Protein AF-A0A699SJK6-F1 (afdb_monomer)

pLDDT: mean 76.07, std 12.75, range [42.59, 89.69]

Secondary structure (DSSP, 8-state):
---PPPPPPHHHHHHHHHHHHHHHHHHHTS-HHHHHHHTT---HHHHHHHHHHHHTTSHHHHHHHHHHHHHHHHHHHTSS-S-----

Structure (mmCIF, N/CA/C/O backbone):
data_AF-A0A699SJK6-F1
#
_entry.id   AF-A0A699SJK6-F1
#
loop_
_atom_site.group_PDB
_atom_site.id
_atom_site.type_symbol
_atom_site.label_atom_id
_atom_site.label_alt_id
_atom_site.label_comp_id
_atom_site.label_asym_id
_atom_site.label_entity_id
_atom_site.label_seq_id
_atom_site.pdbx_PDB_ins_code
_atom_site.Cartn_x
_atom_site.Cartn_y
_atom_site.Cartn_z
_atom_site.occupancy
_atom_site.B_iso_or_equiv
_atom_site.auth_seq_id
_atom_site.auth_comp_id
_atom_site.auth_asym_id
_atom_site.auth_atom_id
_atom_site.pdbx_PDB_model_num
ATOM 1 N N . MET A 1 1 ? -37.903 -12.827 9.314 1.00 57.09 1 MET A N 1
ATOM 2 C CA . MET A 1 1 ? -36.700 -13.103 10.132 1.00 57.09 1 MET A CA 1
ATOM 3 C C . MET A 1 1 ? -35.649 -12.054 9.817 1.00 57.09 1 MET A C 1
ATOM 5 O O . MET A 1 1 ? -35.122 -12.055 8.712 1.00 57.09 1 MET A O 1
ATOM 9 N N . ILE A 1 2 ? -35.382 -11.138 10.746 1.00 54.06 2 ILE A N 1
ATOM 10 C CA . ILE A 1 2 ? -34.265 -10.194 10.620 1.00 54.06 2 ILE A CA 1
ATOM 11 C C . ILE A 1 2 ? -33.013 -10.953 11.067 1.00 54.06 2 ILE A C 1
ATOM 13 O O . ILE A 1 2 ? -32.927 -11.375 12.217 1.00 54.06 2 ILE A O 1
ATOM 17 N N . LYS A 1 3 ? -32.071 -11.192 10.149 1.00 56.47 3 LYS A N 1
ATOM 18 C CA . LYS A 1 3 ? -30.756 -11.744 10.495 1.00 56.47 3 LYS A CA 1
ATOM 19 C C . LYS A 1 3 ? -29.942 -10.615 11.126 1.00 56.47 3 LYS A C 1
ATOM 21 O O . LYS A 1 3 ? -29.454 -9.742 10.415 1.00 56.47 3 LYS A O 1
ATOM 26 N N . VAL A 1 4 ? -29.849 -10.602 12.452 1.00 54.03 4 VAL A N 1
ATOM 27 C CA . VAL A 1 4 ? -28.960 -9.687 13.176 1.00 54.03 4 VAL A CA 1
ATOM 28 C C . VAL A 1 4 ? -27.530 -10.181 12.969 1.00 54.03 4 VAL A C 1
ATOM 30 O O . VAL A 1 4 ? -27.200 -11.310 13.329 1.00 54.03 4 VAL A O 1
ATOM 33 N N . LEU A 1 5 ? -26.706 -9.356 12.320 1.00 60.72 5 LEU A N 1
ATOM 34 C CA . LEU A 1 5 ? -25.272 -9.602 12.193 1.00 60.72 5 LEU A CA 1
ATOM 35 C C . LEU A 1 5 ? -24.644 -9.602 13.597 1.00 60.72 5 LEU A C 1
ATOM 37 O O . LEU A 1 5 ? -24.980 -8.723 14.395 1.00 60.72 5 LEU A O 1
ATOM 41 N N . PRO A 1 6 ? -23.756 -10.559 13.915 1.00 68.25 6 PRO A N 1
ATOM 42 C CA . PRO A 1 6 ? -23.108 -10.611 15.218 1.00 68.25 6 PRO A CA 1
ATOM 43 C C . PRO A 1 6 ? -22.326 -9.315 15.493 1.00 68.25 6 PRO A C 1
ATOM 45 O O . PRO A 1 6 ? -21.794 -8.712 14.551 1.00 68.25 6 PRO A O 1
ATOM 48 N N . PRO A 1 7 ? -22.239 -8.873 16.763 1.00 63.53 7 PRO A N 1
ATOM 49 C CA . PRO A 1 7 ? -21.428 -7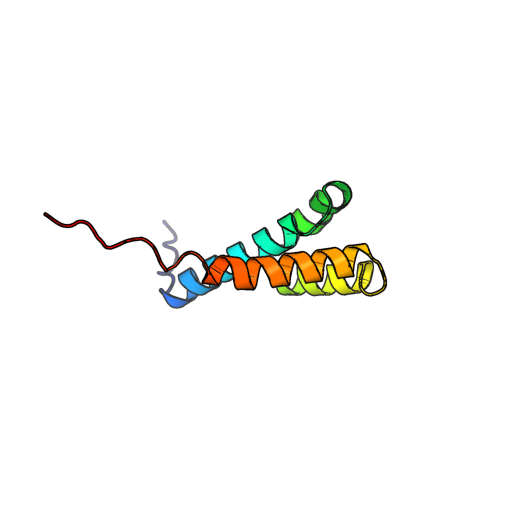.721 17.133 1.00 63.53 7 PRO A CA 1
ATOM 50 C C . PRO A 1 7 ? -19.976 -7.966 16.714 1.00 63.53 7 PRO A C 1
ATOM 52 O O . PRO A 1 7 ? -19.362 -8.944 17.136 1.00 63.53 7 PRO A O 1
ATOM 55 N N . LYS A 1 8 ? -19.426 -7.090 15.873 1.00 66.75 8 LYS A N 1
ATOM 56 C CA . LYS A 1 8 ? -17.997 -7.102 15.541 1.00 66.75 8 LYS A CA 1
ATOM 57 C C . LYS A 1 8 ? -17.213 -6.626 16.758 1.00 66.75 8 LYS A C 1
ATOM 59 O O . LYS A 1 8 ? -17.522 -5.569 17.308 1.00 66.75 8 LYS A O 1
ATOM 64 N N . THR A 1 9 ? -16.220 -7.400 17.183 1.00 82.44 9 THR A N 1
ATOM 65 C CA . THR A 1 9 ? -15.308 -7.025 18.270 1.00 82.44 9 THR A CA 1
ATOM 66 C C . THR A 1 9 ? -14.523 -5.765 17.903 1.00 82.44 9 THR A C 1
ATOM 68 O O . THR A 1 9 ? -14.243 -5.512 16.729 1.00 82.44 9 THR A O 1
ATOM 71 N N . ALA A 1 10 ? -14.143 -4.968 18.907 1.00 79.94 10 ALA A N 1
ATOM 72 C CA . ALA A 1 10 ? -13.366 -3.741 18.709 1.00 79.94 10 ALA A CA 1
ATOM 73 C C . ALA A 1 10 ? -12.069 -3.993 17.914 1.00 79.94 10 ALA A C 1
ATOM 75 O O . ALA A 1 10 ? -11.715 -3.209 17.037 1.00 79.94 10 ALA A O 1
ATOM 76 N N . GLU A 1 11 ? -11.415 -5.133 18.143 1.00 83.12 11 GLU A N 1
ATOM 77 C CA . GLU A 1 11 ? -10.224 -5.565 17.402 1.00 83.12 11 GLU A CA 1
ATOM 78 C C . GLU A 1 11 ? -10.494 -5.752 15.902 1.00 83.12 11 GLU A C 1
ATOM 80 O O . GLU A 1 11 ? -9.705 -5.313 15.069 1.00 83.12 11 GLU A O 1
ATOM 85 N N . GLU A 1 12 ? -11.638 -6.334 15.530 1.00 86.50 12 GLU A N 1
ATOM 86 C CA . GLU A 1 12 ? -12.008 -6.555 14.127 1.00 86.50 12 GLU A CA 1
ATOM 87 C C . GLU A 1 12 ? -12.349 -5.239 13.406 1.00 86.50 12 GLU A C 1
ATOM 89 O O . GLU A 1 12 ? -12.234 -5.128 12.181 1.00 86.50 12 GLU A O 1
ATOM 94 N N . VAL A 1 13 ? -12.796 -4.225 14.152 1.00 86.19 13 VAL A N 1
ATOM 95 C CA . VAL A 1 13 ? -13.018 -2.870 13.629 1.00 86.19 13 VAL A CA 1
ATOM 96 C C . VAL A 1 13 ? -11.679 -2.179 13.377 1.00 86.19 13 VAL A C 1
ATOM 98 O O . VAL A 1 13 ? -11.461 -1.678 12.272 1.00 86.19 13 VAL A O 1
ATOM 101 N N . VAL A 1 14 ? -10.767 -2.223 14.352 1.00 85.31 14 VAL A N 1
ATOM 102 C CA . VAL A 1 14 ? -9.419 -1.642 14.236 1.00 85.31 14 VAL A CA 1
ATOM 103 C C . VAL A 1 14 ? -8.631 -2.301 13.103 1.00 85.31 14 VAL A C 1
ATOM 105 O O . VAL A 1 14 ? -8.037 -1.601 12.283 1.00 85.31 14 VAL A O 1
ATOM 108 N N . ALA A 1 15 ? -8.677 -3.632 12.993 1.00 86.00 15 ALA A N 1
ATOM 109 C CA . ALA A 1 15 ? -8.007 -4.369 11.924 1.00 86.00 15 ALA A CA 1
ATOM 110 C C . ALA A 1 15 ? -8.510 -3.949 10.533 1.00 86.00 15 ALA A C 1
ATOM 112 O O . ALA A 1 15 ? -7.703 -3.635 9.657 1.00 86.00 15 ALA A O 1
ATOM 113 N N . ARG A 1 16 ? -9.835 -3.843 10.341 1.00 86.38 16 ARG A N 1
ATOM 114 C CA . ARG A 1 16 ? -10.411 -3.370 9.069 1.00 86.38 16 ARG A CA 1
ATOM 115 C C . ARG A 1 16 ? -10.049 -1.926 8.749 1.00 86.38 16 ARG A C 1
ATOM 117 O O . ARG A 1 16 ? -9.888 -1.579 7.580 1.00 86.38 16 ARG A O 1
ATOM 124 N N . GLU A 1 17 ? -9.956 -1.068 9.759 1.00 87.88 17 GLU A N 1
ATOM 125 C CA . GLU A 1 17 ? -9.548 0.317 9.547 1.00 87.88 17 GLU A CA 1
ATOM 126 C C . GLU A 1 17 ? -8.081 0.407 9.110 1.00 87.88 17 GLU A C 1
ATOM 128 O O . GLU A 1 17 ? -7.773 1.134 8.162 1.00 87.88 17 GLU A O 1
ATOM 133 N N . MET A 1 18 ? -7.196 -0.362 9.750 1.00 87.56 18 MET A N 1
ATOM 134 C CA . MET A 1 18 ? -5.785 -0.455 9.371 1.00 87.56 18 MET A CA 1
ATOM 135 C C . MET A 1 18 ? -5.625 -1.006 7.954 1.00 87.56 18 MET A C 1
ATOM 137 O O . MET A 1 18 ? -4.912 -0.413 7.149 1.00 87.56 18 MET A O 1
ATOM 141 N N . GLU A 1 19 ? -6.346 -2.071 7.608 1.00 87.62 19 GLU A N 1
ATOM 142 C CA . GLU A 1 19 ? -6.341 -2.637 6.257 1.00 87.62 19 GLU A CA 1
ATOM 143 C C . GLU A 1 19 ? -6.798 -1.610 5.212 1.00 87.62 19 GLU A C 1
ATOM 145 O O . GLU A 1 19 ? -6.144 -1.418 4.184 1.00 87.62 19 GLU A O 1
ATOM 150 N N . ARG A 1 20 ? -7.876 -0.867 5.504 1.00 88.12 20 ARG A N 1
ATOM 151 C CA . ARG A 1 20 ? -8.353 0.217 4.637 1.00 88.12 20 ARG A CA 1
ATOM 152 C C . ARG A 1 20 ? -7.296 1.310 4.469 1.00 88.12 20 ARG A C 1
ATOM 154 O O . ARG A 1 20 ? -7.093 1.763 3.347 1.00 88.12 20 ARG A O 1
ATOM 161 N N . LYS A 1 21 ? -6.625 1.724 5.551 1.00 86.75 21 LYS A N 1
ATOM 162 C CA . LYS A 1 21 ? -5.546 2.727 5.503 1.00 86.75 21 LYS A CA 1
ATOM 163 C C . LYS A 1 21 ? -4.385 2.249 4.636 1.00 86.75 21 LYS A C 1
ATOM 165 O O . LYS A 1 21 ? -3.977 2.980 3.740 1.00 86.75 21 LYS A O 1
ATOM 170 N N . VAL A 1 22 ? -3.911 1.019 4.842 1.00 87.50 22 VAL A N 1
ATOM 171 C CA . VAL A 1 22 ? -2.823 0.437 4.040 1.00 87.50 22 VAL A CA 1
ATOM 172 C C . VAL A 1 22 ? -3.213 0.394 2.564 1.00 87.50 22 VAL A C 1
ATOM 174 O O . VAL A 1 22 ? -2.436 0.837 1.720 1.00 87.50 22 VAL A O 1
ATOM 177 N N . ARG A 1 23 ? -4.432 -0.059 2.244 1.00 88.06 23 ARG A N 1
ATOM 178 C CA . ARG A 1 23 ? -4.916 -0.107 0.859 1.00 88.06 23 ARG A CA 1
ATOM 179 C C . ARG A 1 23 ? -4.955 1.279 0.216 1.00 88.06 23 ARG A C 1
ATOM 181 O O . ARG A 1 23 ? -4.479 1.438 -0.903 1.00 88.06 23 ARG A O 1
ATOM 188 N N . THR A 1 24 ? -5.472 2.288 0.917 1.00 87.56 24 THR A N 1
ATOM 189 C CA . THR A 1 24 ? -5.489 3.671 0.413 1.00 87.56 24 THR A CA 1
ATOM 190 C C . THR A 1 24 ? -4.075 4.190 0.152 1.00 87.56 24 THR A C 1
ATOM 192 O O . THR A 1 24 ? -3.829 4.758 -0.908 1.00 87.56 24 THR A O 1
ATOM 195 N N . THR A 1 25 ? -3.124 3.954 1.059 1.00 86.31 25 THR A N 1
ATOM 196 C CA . THR A 1 25 ? -1.731 4.388 0.866 1.00 86.31 25 THR A CA 1
ATOM 197 C C . THR A 1 25 ? -1.068 3.687 -0.319 1.00 86.31 25 THR A C 1
ATOM 199 O O . THR A 1 25 ? -0.381 4.342 -1.100 1.00 86.31 25 THR A O 1
ATOM 202 N N . LEU A 1 26 ? -1.299 2.380 -0.496 1.00 86.31 26 LEU A N 1
ATOM 203 C CA . LEU A 1 26 ? -0.803 1.634 -1.657 1.00 86.31 26 LEU A CA 1
ATOM 204 C C . LEU A 1 26 ? -1.374 2.182 -2.971 1.00 86.31 26 LEU A C 1
ATOM 206 O O . LEU A 1 26 ? -0.634 2.325 -3.939 1.00 86.31 26 LEU A O 1
ATOM 210 N N . LEU A 1 27 ? -2.659 2.544 -2.995 1.00 86.38 27 LEU A N 1
ATOM 211 C CA . LEU A 1 27 ? -3.308 3.135 -4.167 1.00 86.38 27 LEU A CA 1
ATOM 212 C C . LEU A 1 27 ? -2.771 4.532 -4.504 1.00 86.38 27 LEU A C 1
ATOM 214 O O . LEU A 1 27 ? -2.520 4.802 -5.672 1.00 86.38 27 LEU A O 1
ATOM 218 N N . MET A 1 28 ? -2.532 5.394 -3.508 1.00 83.69 28 MET A N 1
ATOM 219 C CA . MET A 1 28 ? -1.934 6.723 -3.733 1.00 83.69 28 MET A CA 1
ATOM 220 C C . MET A 1 28 ? -0.490 6.655 -4.243 1.00 83.69 28 MET A C 1
ATOM 222 O O . MET A 1 28 ? -0.005 7.588 -4.879 1.00 83.69 28 MET A O 1
ATOM 226 N N . ALA A 1 29 ? 0.210 5.564 -3.939 1.00 81.31 29 ALA A N 1
ATOM 227 C CA . ALA A 1 29 ? 1.582 5.354 -4.373 1.00 81.31 29 ALA A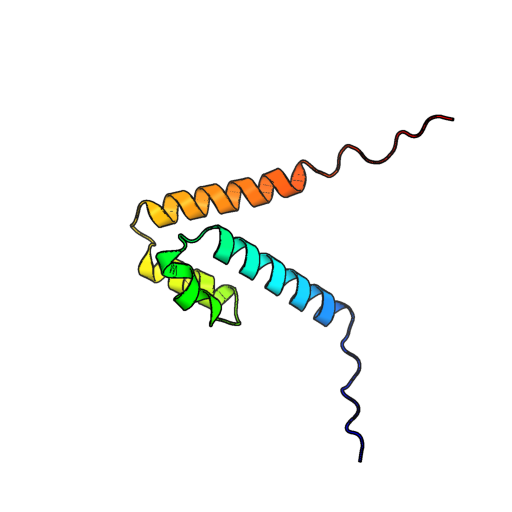 CA 1
ATOM 228 C C . ALA A 1 29 ? 1.674 4.854 -5.833 1.00 81.31 29 ALA A C 1
ATOM 230 O O . ALA A 1 29 ? 2.763 4.862 -6.413 1.00 81.31 29 ALA A O 1
ATOM 231 N N . LEU A 1 30 ? 0.551 4.426 -6.425 1.00 82.44 30 LEU A N 1
ATOM 232 C CA . LEU A 1 30 ? 0.445 3.983 -7.814 1.00 82.44 30 LEU A CA 1
ATOM 233 C C . LEU A 1 30 ? 0.122 5.154 -8.757 1.00 82.44 30 LEU A C 1
ATOM 235 O O . LEU A 1 30 ? -0.564 6.103 -8.390 1.00 82.44 30 LEU A O 1
ATOM 239 N N . THR A 1 31 ? 0.595 5.069 -10.000 1.00 7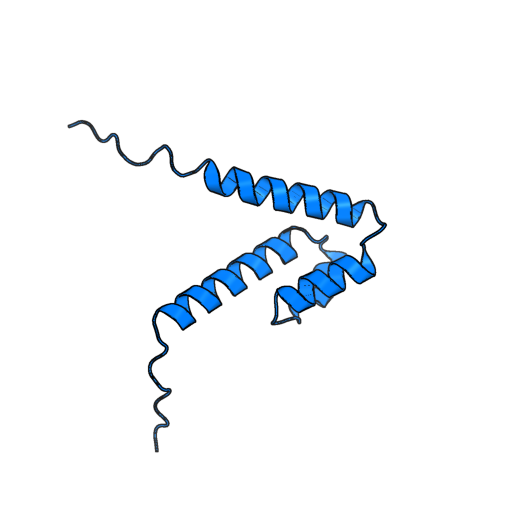3.69 31 THR A N 1
ATOM 240 C CA . THR A 1 31 ? 0.204 5.969 -11.097 1.00 73.69 31 THR A CA 1
ATOM 241 C C . THR A 1 31 ? -1.247 5.704 -11.529 1.00 73.69 31 THR A C 1
ATOM 243 O O . THR A 1 31 ? -1.725 4.566 -11.451 1.00 73.69 31 THR A O 1
ATOM 246 N N . GLU A 1 32 ? -1.968 6.740 -11.985 1.00 75.25 32 GLU A N 1
ATOM 247 C CA . GLU A 1 32 ? -3.405 6.655 -12.329 1.00 75.25 32 GLU A CA 1
ATOM 248 C C . GLU A 1 32 ? -3.720 5.538 -13.342 1.00 75.25 32 GLU A C 1
ATOM 250 O O . GLU A 1 32 ? -4.710 4.822 -13.181 1.00 75.25 32 GLU A O 1
ATOM 255 N N . ASP A 1 33 ? -2.823 5.292 -14.301 1.00 74.56 33 ASP A N 1
ATOM 256 C CA . ASP A 1 33 ? -2.945 4.247 -15.331 1.00 74.56 33 ASP A CA 1
ATOM 257 C C . ASP A 1 33 ? -3.048 2.820 -14.769 1.00 74.56 33 ASP A C 1
ATOM 259 O O . ASP A 1 33 ? -3.521 1.890 -15.433 1.00 74.56 33 ASP A O 1
ATOM 263 N N . HIS A 1 34 ? -2.591 2.606 -13.537 1.00 76.44 34 HIS A N 1
ATOM 264 C CA . HIS A 1 34 ? -2.601 1.300 -12.887 1.00 76.44 34 HIS A CA 1
ATOM 265 C C . HIS A 1 34 ? -3.686 1.181 -11.814 1.00 76.44 34 HIS A C 1
ATOM 267 O O . HIS A 1 34 ? -4.055 0.063 -11.434 1.00 76.44 34 HIS A O 1
ATOM 273 N N . LEU A 1 35 ? -4.274 2.305 -11.399 1.00 80.25 35 LEU A N 1
ATOM 274 C CA . LEU A 1 35 ? -5.213 2.404 -10.286 1.00 80.25 35 LEU A CA 1
ATOM 275 C C . LEU A 1 35 ? -6.426 1.479 -10.452 1.00 80.25 35 LEU A C 1
ATOM 277 O O . LEU A 1 35 ? -6.757 0.724 -9.539 1.00 80.25 35 LEU A O 1
ATOM 281 N N . ALA A 1 36 ? -7.043 1.458 -11.638 1.00 81.75 36 ALA A N 1
ATOM 282 C CA . ALA A 1 36 ? -8.249 0.669 -11.914 1.00 81.75 36 ALA A CA 1
ATOM 283 C C . ALA A 1 36 ? -8.057 -0.848 -11.725 1.00 81.75 36 ALA A C 1
ATOM 285 O O . ALA A 1 36 ? -9.016 -1.577 -11.453 1.00 81.75 36 ALA A O 1
ATOM 286 N N . LYS A 1 37 ? -6.820 -1.338 -11.872 1.00 81.00 37 LYS A N 1
ATOM 287 C CA . LYS A 1 37 ? -6.491 -2.762 -11.745 1.00 81.00 37 LYS A CA 1
ATOM 288 C C . LYS A 1 37 ? -6.304 -3.169 -10.285 1.00 81.00 37 LYS A C 1
ATOM 290 O O . LYS A 1 37 ? -6.749 -4.246 -9.897 1.00 81.00 37 LYS A O 1
ATOM 295 N N . PHE A 1 38 ? -5.713 -2.287 -9.482 1.00 81.06 38 PHE A N 1
ATOM 296 C CA . PHE A 1 38 ? -5.497 -2.503 -8.053 1.00 81.06 38 PHE A CA 1
ATOM 297 C C . PHE A 1 38 ? -6.736 -2.156 -7.213 1.00 81.06 38 PHE A C 1
ATOM 299 O O . PHE A 1 38 ? -6.982 -2.806 -6.207 1.00 81.06 38 PHE A O 1
ATOM 306 N N . HIS A 1 39 ? -7.604 -1.242 -7.661 1.00 82.94 39 HIS A N 1
ATOM 307 C CA . HIS A 1 39 ? -8.847 -0.886 -6.955 1.00 82.94 39 HIS A CA 1
ATOM 308 C C . HIS A 1 39 ? -9.801 -2.069 -6.712 1.00 82.94 39 HIS A C 1
ATOM 310 O O . HIS A 1 39 ? -10.655 -2.004 -5.830 1.00 82.94 39 HIS A O 1
ATOM 316 N N . LYS A 1 40 ? -9.677 -3.141 -7.505 1.00 84.44 40 LYS A N 1
ATOM 317 C CA . LYS A 1 40 ? -10.493 -4.358 -7.386 1.00 84.44 40 LYS A CA 1
ATOM 318 C C . LYS A 1 40 ? -9.989 -5.323 -6.310 1.00 84.44 40 LYS A C 1
ATOM 320 O O . LYS A 1 40 ? -10.716 -6.244 -5.953 1.00 84.44 40 LYS A O 1
ATOM 325 N N . MET A 1 41 ? -8.767 -5.137 -5.811 1.00 86.88 41 MET A N 1
ATOM 326 C CA . MET A 1 41 ? -8.1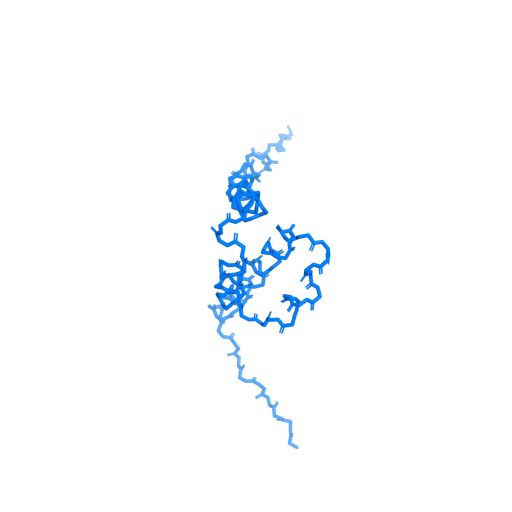88 -5.996 -4.781 1.00 86.88 41 MET A CA 1
ATOM 327 C C . MET A 1 41 ? -8.697 -5.555 -3.414 1.00 86.88 41 MET A C 1
ATOM 329 O O . MET A 1 41 ? -8.499 -4.411 -2.998 1.00 86.88 41 MET A O 1
ATOM 333 N N . ALA A 1 42 ? -9.376 -6.469 -2.726 1.00 85.00 42 ALA A N 1
ATOM 334 C CA . ALA A 1 42 ? -9.864 -6.224 -1.377 1.00 85.00 42 ALA A CA 1
ATOM 335 C C . ALA A 1 42 ? -8.716 -6.261 -0.359 1.00 85.00 42 ALA A C 1
ATOM 337 O O . ALA A 1 42 ? -8.667 -5.407 0.525 1.00 85.00 42 ALA A O 1
ATOM 338 N N . ASP A 1 43 ? -7.783 -7.197 -0.549 1.00 88.56 43 ASP A N 1
ATOM 339 C CA . ASP A 1 43 ? -6.700 -7.503 0.377 1.00 88.56 43 ASP A CA 1
ATOM 340 C C . ASP A 1 43 ? -5.434 -6.678 0.078 1.00 88.56 43 ASP A C 1
ATOM 342 O O . ASP A 1 43 ? -4.899 -6.661 -1.036 1.00 88.56 43 ASP A O 1
ATOM 346 N N . ALA A 1 44 ? -4.941 -5.979 1.102 1.00 87.00 44 ALA A N 1
ATOM 347 C CA . ALA A 1 44 ? -3.768 -5.116 0.993 1.00 87.00 44 ALA A CA 1
ATOM 348 C C . AL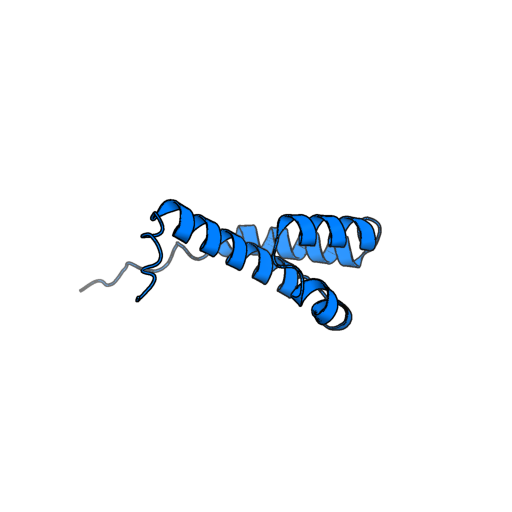A A 1 44 ? -2.450 -5.890 0.791 1.00 87.00 44 ALA A C 1
ATOM 350 O O . ALA A 1 44 ? -1.525 -5.384 0.150 1.00 87.00 44 ALA A O 1
ATOM 351 N N . LYS A 1 45 ? -2.345 -7.114 1.318 1.00 87.69 45 LYS A N 1
ATOM 352 C CA . LYS A 1 45 ? -1.170 -7.974 1.155 1.00 87.69 45 LYS A CA 1
ATOM 353 C C . LYS A 1 45 ? -1.098 -8.507 -0.273 1.00 87.69 45 LYS A C 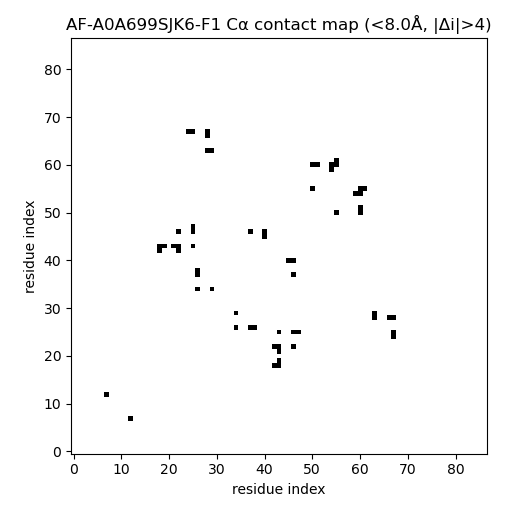1
ATOM 355 O O . LYS A 1 45 ? -0.042 -8.417 -0.892 1.00 87.69 45 LYS A O 1
ATOM 360 N N . GLU A 1 46 ? -2.210 -8.995 -0.816 1.00 89.69 46 GLU A N 1
ATOM 361 C CA . GLU A 1 46 ? -2.297 -9.428 -2.217 1.00 89.69 46 GLU A CA 1
ATOM 362 C C . GLU A 1 46 ? -1.980 -8.273 -3.179 1.00 89.69 46 GLU A C 1
ATOM 364 O O . GLU A 1 46 ? -1.228 -8.438 -4.147 1.00 89.69 46 GLU A O 1
ATOM 369 N N . MET A 1 47 ? -2.483 -7.075 -2.861 1.00 88.38 47 MET A N 1
ATOM 370 C CA . MET A 1 47 ? -2.150 -5.852 -3.585 1.00 88.38 47 MET A CA 1
ATOM 371 C C . MET A 1 47 ? -0.640 -5.593 -3.585 1.00 88.38 47 MET A C 1
ATOM 373 O O . MET A 1 47 ? -0.055 -5.409 -4.652 1.00 88.38 47 MET A O 1
ATOM 377 N N . TRP A 1 48 ? 0.015 -5.648 -2.423 1.00 86.19 48 TRP A N 1
ATOM 378 C CA . TRP A 1 48 ? 1.462 -5.456 -2.309 1.00 86.19 48 TRP A CA 1
ATOM 379 C C . TRP A 1 48 ? 2.281 -6.503 -3.078 1.00 86.19 48 TRP A C 1
ATOM 381 O O . TRP A 1 48 ? 3.227 -6.144 -3.782 1.00 86.19 48 TRP A O 1
ATOM 391 N N . GLU A 1 49 ? 1.921 -7.786 -3.000 1.00 87.94 49 GLU A N 1
ATOM 392 C CA . GLU A 1 49 ? 2.603 -8.843 -3.763 1.00 87.94 49 GLU A CA 1
ATOM 393 C C . GLU A 1 49 ? 2.449 -8.646 -5.274 1.00 87.94 49 GLU A C 1
ATOM 395 O O . GLU A 1 49 ? 3.421 -8.775 -6.022 1.00 87.94 49 GLU A O 1
ATOM 400 N N . THR A 1 50 ? 1.257 -8.256 -5.729 1.00 88.25 50 THR A N 1
ATOM 401 C CA . THR A 1 50 ? 1.010 -7.999 -7.152 1.00 88.25 50 THR A CA 1
ATOM 402 C C . THR A 1 50 ? 1.811 -6.799 -7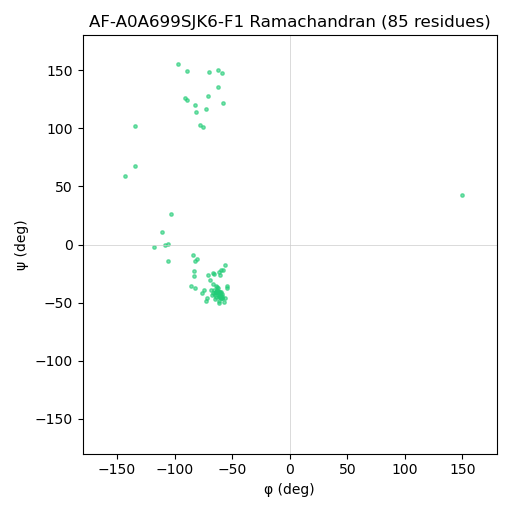.655 1.00 88.25 50 THR A C 1
ATOM 404 O O . THR A 1 50 ? 2.368 -6.837 -8.755 1.00 88.25 50 THR A O 1
ATOM 407 N N . ILE A 1 51 ? 1.919 -5.746 -6.840 1.00 83.56 51 ILE A N 1
ATOM 408 C CA . ILE A 1 51 ? 2.771 -4.591 -7.128 1.00 83.56 51 ILE A CA 1
ATOM 409 C C . ILE A 1 51 ? 4.238 -5.025 -7.223 1.00 83.56 51 ILE A C 1
ATOM 411 O O . ILE A 1 51 ? 4.893 -4.724 -8.220 1.00 83.56 51 ILE A O 1
ATOM 415 N N . LYS A 1 52 ? 4.756 -5.765 -6.235 1.00 84.00 52 LYS A N 1
ATOM 416 C CA . LYS A 1 52 ? 6.139 -6.268 -6.254 1.00 84.00 52 LYS A CA 1
ATOM 417 C C . LYS A 1 52 ? 6.418 -7.145 -7.469 1.00 84.00 52 LYS A C 1
ATOM 419 O O . LYS A 1 52 ? 7.461 -7.000 -8.093 1.00 84.00 52 LYS A O 1
ATOM 424 N N . SER A 1 53 ? 5.489 -8.025 -7.829 1.00 87.06 53 SER A N 1
ATOM 425 C CA . SER A 1 53 ? 5.637 -8.901 -8.992 1.00 87.06 53 SER A CA 1
ATOM 426 C C . SER A 1 53 ? 5.692 -8.110 -10.302 1.00 87.06 53 SER A C 1
ATOM 428 O O . SER A 1 53 ? 6.516 -8.413 -11.162 1.00 87.06 53 SER A O 1
ATOM 430 N N . ARG A 1 54 ? 4.860 -7.070 -10.451 1.00 82.56 54 ARG A N 1
ATOM 431 C CA . ARG A 1 54 ? 4.840 -6.241 -11.666 1.00 82.56 54 ARG A CA 1
ATOM 432 C C . ARG A 1 54 ? 5.994 -5.259 -11.766 1.00 82.56 54 ARG A C 1
ATOM 434 O O . ARG A 1 54 ? 6.508 -5.045 -12.859 1.00 82.56 54 ARG A O 1
ATOM 441 N N . PHE A 1 55 ? 6.343 -4.622 -10.656 1.00 78.62 55 PHE A N 1
ATOM 442 C CA . PHE A 1 55 ? 7.208 -3.448 -10.662 1.00 78.62 55 PHE A CA 1
ATOM 443 C C . PHE A 1 55 ? 8.515 -3.655 -9.898 1.00 78.62 55 PHE A C 1
ATOM 445 O O . PHE A 1 55 ? 9.330 -2.747 -9.903 1.00 78.62 55 PHE A O 1
ATOM 452 N N . GLY A 1 56 ? 8.765 -4.808 -9.272 1.00 77.56 56 GLY A N 1
ATOM 453 C CA . GLY A 1 56 ? 9.882 -5.016 -8.336 1.00 77.56 56 GLY A CA 1
ATOM 454 C C . GLY A 1 56 ? 11.289 -4.711 -8.869 1.00 77.56 56 GLY A C 1
ATOM 455 O O . GLY A 1 56 ? 12.197 -4.502 -8.070 1.00 77.56 56 GLY A O 1
ATOM 456 N N . GLY A 1 57 ? 11.474 -4.636 -10.192 1.00 76.31 57 GLY A N 1
ATOM 457 C CA . GLY A 1 57 ? 12.717 -4.196 -10.844 1.00 76.31 57 GLY A CA 1
ATOM 458 C C . GLY A 1 57 ? 12.655 -2.821 -11.526 1.00 76.31 57 GLY A C 1
ATOM 459 O O . GLY A 1 57 ? 13.651 -2.395 -12.102 1.00 76.31 57 GLY A O 1
ATOM 460 N N . ASN A 1 58 ? 11.510 -2.136 -11.487 1.00 79.62 58 ASN A N 1
ATOM 461 C CA . ASN A 1 58 ? 11.261 -0.882 -12.195 1.00 79.62 58 ASN A CA 1
ATOM 462 C C . ASN A 1 58 ? 11.468 0.351 -11.298 1.00 79.62 58 ASN A C 1
ATOM 464 O O . ASN A 1 58 ? 11.302 0.304 -10.075 1.00 79.62 58 ASN A O 1
ATOM 468 N N . ASP A 1 59 ? 11.759 1.497 -11.913 1.00 80.00 59 ASP A N 1
ATOM 469 C CA . ASP A 1 59 ? 11.923 2.767 -11.197 1.00 80.00 59 ASP A CA 1
ATOM 470 C C . ASP A 1 59 ? 10.614 3.268 -10.565 1.00 80.00 59 ASP A C 1
ATOM 472 O O . ASP A 1 59 ? 10.636 3.945 -9.534 1.00 80.00 59 ASP A O 1
ATOM 476 N N . GLU A 1 60 ? 9.464 2.854 -11.103 1.00 76.62 60 GLU A N 1
ATOM 477 C CA . GLU A 1 60 ? 8.156 3.107 -10.491 1.00 76.62 60 GLU A CA 1
ATOM 478 C C . GLU A 1 60 ? 8.028 2.470 -9.101 1.00 76.62 60 GLU A C 1
ATOM 480 O O . GLU A 1 60 ? 7.549 3.121 -8.174 1.00 76.62 60 GLU A O 1
ATOM 485 N N . PHE A 1 61 ? 8.522 1.241 -8.904 1.00 81.38 61 PHE A N 1
ATOM 486 C CA . PHE A 1 61 ? 8.499 0.598 -7.586 1.00 81.38 61 PHE A CA 1
ATOM 487 C C . PHE A 1 61 ? 9.434 1.280 -6.598 1.00 81.38 61 PHE A C 1
ATOM 489 O O . PHE A 1 61 ? 9.056 1.487 -5.448 1.00 81.38 61 PHE A O 1
ATOM 496 N N . LYS A 1 62 ? 10.620 1.716 -7.040 1.00 81.31 62 LYS A N 1
ATOM 497 C CA . LYS A 1 62 ? 11.528 2.508 -6.192 1.00 81.31 62 LYS A CA 1
ATOM 498 C C . LYS A 1 62 ? 10.877 3.822 -5.756 1.00 81.31 62 LYS A C 1
ATOM 500 O O . LYS A 1 62 ? 10.995 4.222 -4.596 1.00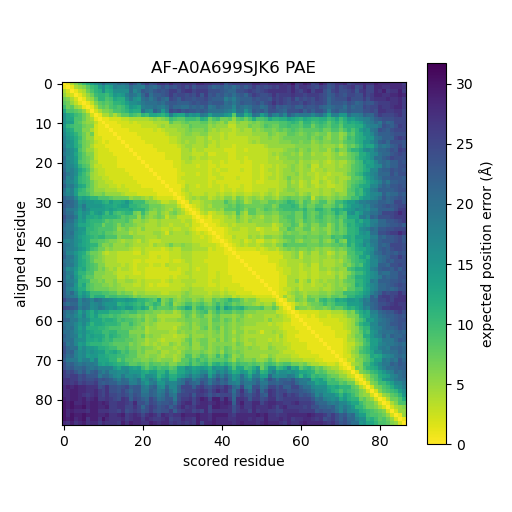 81.31 62 LYS A O 1
ATOM 505 N N . ARG A 1 63 ? 10.160 4.492 -6.665 1.00 81.75 63 ARG A N 1
ATOM 506 C CA . ARG A 1 63 ? 9.418 5.726 -6.364 1.00 81.75 63 ARG A CA 1
ATOM 507 C C . ARG A 1 63 ? 8.281 5.467 -5.374 1.00 81.75 63 ARG A C 1
ATOM 509 O O . ARG A 1 63 ? 8.123 6.232 -4.425 1.00 81.75 63 ARG A O 1
ATOM 516 N N . MET A 1 64 ? 7.557 4.368 -5.552 1.00 81.06 64 MET A N 1
ATOM 517 C CA . MET A 1 64 ? 6.491 3.922 -4.658 1.00 81.06 64 MET A CA 1
ATOM 518 C C . MET A 1 64 ? 7.011 3.575 -3.260 1.00 81.06 64 MET A C 1
ATOM 520 O O . MET A 1 64 ? 6.460 4.036 -2.266 1.00 81.06 64 MET A O 1
ATOM 524 N N . GLN A 1 65 ? 8.121 2.837 -3.175 1.00 80.69 65 GLN A N 1
ATOM 525 C CA . GLN A 1 65 ? 8.787 2.500 -1.918 1.00 80.69 65 GLN A CA 1
ATOM 526 C C . GLN A 1 65 ? 9.250 3.766 -1.184 1.00 80.69 65 GLN A C 1
ATOM 528 O O . GLN A 1 65 ? 9.042 3.893 0.021 1.00 80.69 65 GLN A O 1
ATOM 533 N N . LYS A 1 66 ? 9.813 4.742 -1.912 1.00 83.44 66 LYS A N 1
ATOM 534 C CA . LYS A 1 66 ? 10.199 6.048 -1.356 1.00 83.44 66 LYS A CA 1
ATOM 535 C C . LYS A 1 66 ? 8.988 6.848 -0.857 1.00 83.44 66 LYS A C 1
ATOM 537 O O . LYS A 1 66 ? 9.075 7.465 0.201 1.00 83.44 66 LYS A O 1
ATOM 542 N N . TYR A 1 67 ? 7.871 6.833 -1.586 1.00 83.12 67 TYR A N 1
ATOM 543 C CA . TYR A 1 67 ? 6.621 7.481 -1.171 1.00 83.12 67 TYR A CA 1
ATOM 544 C C . TYR A 1 67 ? 6.033 6.834 0.092 1.00 83.12 67 TYR A C 1
ATOM 546 O O . TYR A 1 67 ? 5.714 7.540 1.046 1.00 83.12 67 TYR A O 1
ATOM 554 N N . LEU A 1 68 ? 5.970 5.499 0.139 1.00 81.88 68 LEU A N 1
ATOM 555 C CA . LEU A 1 68 ? 5.508 4.734 1.302 1.00 81.88 68 LEU A CA 1
ATOM 556 C C . LEU A 1 68 ? 6.359 5.018 2.547 1.00 81.88 68 LEU A C 1
ATOM 558 O O . LEU A 1 68 ? 5.810 5.289 3.614 1.00 81.88 68 LEU A O 1
ATOM 562 N N . LEU A 1 69 ? 7.689 5.024 2.405 1.00 81.56 69 LEU A N 1
ATOM 563 C CA . LEU A 1 69 ? 8.611 5.343 3.498 1.00 81.56 69 LEU A CA 1
ATOM 564 C C . LEU A 1 69 ? 8.425 6.784 4.000 1.00 81.56 69 LEU A C 1
ATOM 566 O O . LEU A 1 69 ? 8.442 7.033 5.204 1.00 81.56 69 LEU A O 1
ATOM 570 N N . LYS A 1 70 ? 8.197 7.731 3.081 1.00 80.12 70 LYS A N 1
ATOM 571 C CA . LYS A 1 70 ? 7.923 9.129 3.423 1.00 80.12 70 LYS A CA 1
ATOM 572 C C . LYS A 1 70 ? 6.604 9.274 4.189 1.00 80.12 70 LYS A C 1
ATOM 574 O O . LYS A 1 70 ? 6.586 9.959 5.202 1.00 80.12 70 LYS A O 1
ATOM 579 N N . GLN A 1 71 ? 5.541 8.587 3.772 1.00 78.44 71 GLN A N 1
ATOM 580 C CA . GLN A 1 71 ? 4.247 8.613 4.464 1.00 78.44 71 GLN A CA 1
ATOM 581 C C . GLN A 1 71 ? 4.298 7.966 5.857 1.00 78.44 71 GLN A C 1
ATOM 583 O O . GLN A 1 71 ? 3.648 8.461 6.776 1.00 78.44 71 GLN A O 1
ATOM 588 N N . GLN A 1 72 ? 5.109 6.918 6.052 1.00 71.94 72 GLN A N 1
ATOM 589 C CA . GLN A 1 72 ? 5.341 6.340 7.384 1.00 71.94 72 GLN A CA 1
ATOM 590 C C . GLN A 1 72 ? 6.004 7.334 8.354 1.00 71.94 72 GLN A C 1
ATOM 592 O O . GLN A 1 72 ? 5.650 7.356 9.530 1.00 71.94 72 GLN A O 1
ATOM 597 N N . PHE A 1 73 ? 6.926 8.176 7.871 1.00 59.56 73 PHE A N 1
ATOM 598 C CA . PHE A 1 73 ? 7.597 9.191 8.693 1.00 59.56 73 PHE A CA 1
ATOM 599 C C . PHE A 1 73 ? 6.816 10.510 8.812 1.00 59.56 73 PHE A C 1
ATOM 601 O O . PHE A 1 73 ? 6.800 11.109 9.885 1.00 59.56 73 PHE A O 1
ATOM 608 N N . GLU A 1 74 ? 6.116 10.955 7.765 1.00 58.03 74 GLU A N 1
ATOM 609 C CA . GLU A 1 74 ? 5.221 12.122 7.829 1.00 58.03 74 GLU A CA 1
ATOM 610 C C . GLU A 1 74 ? 4.053 11.881 8.794 1.00 58.03 74 GLU A C 1
ATOM 612 O O . GLU A 1 74 ? 3.701 12.782 9.553 1.00 58.03 74 GLU A O 1
ATOM 617 N N . GLY A 1 75 ? 3.523 10.652 8.861 1.00 56.00 75 GLY A N 1
ATOM 618 C CA . GLY A 1 75 ? 2.525 10.267 9.865 1.00 56.00 75 GLY A CA 1
ATOM 619 C C . GLY A 1 75 ? 3.023 10.377 11.314 1.00 56.00 75 GLY A C 1
ATOM 620 O O . GLY A 1 75 ? 2.218 10.578 12.219 1.00 56.00 75 GLY A O 1
ATOM 621 N N . PHE A 1 76 ? 4.341 10.314 11.538 1.00 42.59 76 PHE A N 1
ATOM 622 C CA . PHE A 1 76 ? 4.976 10.513 12.848 1.00 42.59 76 PHE A CA 1
ATOM 623 C C . PHE A 1 76 ? 5.200 12.001 13.180 1.00 42.59 76 PHE A C 1
ATOM 625 O O . PHE A 1 76 ? 5.296 12.373 14.348 1.00 42.59 76 PHE A O 1
ATOM 632 N N . SER A 1 77 ? 5.253 12.873 12.167 1.00 48.91 77 SER A N 1
ATOM 633 C CA . SER A 1 77 ? 5.554 14.303 12.326 1.00 48.91 77 SER A CA 1
ATOM 634 C C . SER A 1 77 ? 4.340 15.169 12.705 1.00 48.91 77 SER A C 1
ATOM 636 O O . SER A 1 77 ? 4.522 16.339 13.035 1.00 48.91 77 SER A O 1
ATOM 638 N N . VAL A 1 78 ? 3.113 14.633 12.684 1.00 45.78 78 VAL A N 1
ATOM 639 C CA . VAL A 1 78 ? 1.858 15.389 12.923 1.00 45.78 78 VAL A CA 1
ATOM 640 C C . VAL A 1 78 ? 1.278 15.144 14.330 1.00 45.78 78 VAL A C 1
ATOM 642 O O . VAL A 1 78 ? 0.089 15.289 14.565 1.00 45.78 78 VAL A O 1
ATOM 645 N N . SER A 1 79 ? 2.111 14.797 15.317 1.00 52.16 79 SER A N 1
ATOM 646 C CA . SER A 1 79 ? 1.663 14.641 16.721 1.00 52.16 79 SER A CA 1
ATOM 647 C C . SER A 1 79 ? 2.201 15.713 17.682 1.00 52.16 79 SER A C 1
ATOM 649 O O . SER A 1 79 ? 2.078 15.558 18.892 1.00 52.16 79 SER A O 1
ATOM 651 N N . ALA A 1 80 ? 2.816 16.794 17.182 1.00 54.22 80 ALA A N 1
ATOM 652 C CA . ALA A 1 80 ? 3.510 17.775 18.028 1.00 54.22 80 ALA A CA 1
ATOM 653 C C . ALA A 1 80 ? 2.789 19.125 18.231 1.00 54.22 80 ALA A C 1
ATOM 655 O O . ALA A 1 80 ? 3.330 19.978 18.932 1.00 54.22 80 ALA A O 1
ATOM 656 N N . SER A 1 81 ? 1.598 19.366 17.663 1.00 57.06 81 SER A N 1
ATOM 657 C CA . SER A 1 81 ? 0.939 20.677 17.824 1.00 57.06 81 SER A CA 1
ATOM 658 C C . SER A 1 81 ? -0.586 20.638 17.966 1.00 57.06 81 SER A C 1
ATOM 660 O O . SER A 1 81 ? -1.301 21.294 17.217 1.00 57.06 81 SER A O 1
ATOM 662 N N . GLU A 1 82 ? -1.098 19.946 18.977 1.00 54.41 82 GLU A N 1
ATOM 663 C CA . GLU A 1 82 ? -2.397 20.294 19.565 1.00 54.41 82 GLU A CA 1
ATOM 664 C C . GLU A 1 82 ? -2.255 20.264 21.086 1.00 54.41 82 GLU A C 1
ATOM 666 O O . GLU A 1 82 ? -2.188 19.200 21.692 1.00 54.41 82 GLU A O 1
ATOM 671 N N . GLY A 1 83 ? -2.146 21.442 21.711 1.00 57.94 83 GLY A N 1
ATOM 672 C CA . GLY A 1 83 ? -2.150 21.528 23.173 1.00 57.94 83 GLY A CA 1
ATOM 673 C C . GLY A 1 83 ? -1.358 22.665 23.814 1.00 57.94 83 GLY A C 1
ATOM 674 O O . GLY A 1 83 ? -0.703 22.433 24.820 1.00 57.94 83 GLY A O 1
ATOM 675 N N . LEU A 1 84 ? -1.413 23.896 23.297 1.00 56.16 84 LEU A N 1
ATOM 676 C CA . LEU A 1 84 ? -1.113 25.082 24.114 1.00 56.16 84 LEU A CA 1
ATOM 677 C C . LEU A 1 84 ? -2.173 26.161 23.870 1.00 56.16 84 LEU A C 1
ATOM 679 O O . LEU A 1 84 ? -1.898 27.217 23.311 1.00 56.16 84 LEU A O 1
ATOM 683 N N . HIS A 1 85 ? -3.401 25.889 24.312 1.00 58.16 85 HIS A N 1
ATOM 684 C CA . HIS A 1 85 ? -4.318 26.965 24.671 1.00 58.16 85 HIS A CA 1
ATOM 685 C C . HIS A 1 85 ? -3.892 27.461 26.059 1.00 58.16 85 HIS A C 1
ATOM 687 O O . HIS A 1 85 ? -4.104 26.776 27.059 1.00 58.16 85 HIS A O 1
ATOM 693 N N . LYS A 1 86 ? -3.202 28.603 26.109 1.00 63.44 86 LYS A N 1
ATOM 694 C CA . LYS A 1 86 ? -2.981 29.345 27.354 1.00 63.44 86 LYS A CA 1
ATOM 695 C C . LYS A 1 86 ? -4.150 30.315 27.515 1.00 63.44 86 LYS A C 1
ATOM 697 O O . LYS A 1 86 ? -4.439 31.052 26.574 1.00 63.44 86 LYS A O 1
ATOM 702 N N . GLY A 1 87 ? -4.827 30.218 28.658 1.00 49.81 87 GLY A N 1
ATOM 703 C CA . GLY A 1 87 ? -5.814 31.199 29.112 1.00 49.81 87 GLY A CA 1
ATOM 704 C C . GLY A 1 87 ? -5.184 32.500 29.580 1.00 49.81 87 GLY A C 1
ATOM 705 O O . GLY A 1 87 ? -3.935 32.610 29.537 1.00 49.81 87 GLY A O 1
#

Nearest PDB structures (foldseek):
  6qbx-assembly1_D6  TM=3.408E-01  e=7.673E+00  Ovis aries

Mean predicted aligned error: 11.31 Å

Foldseek 3Di:
DDPDDDDDDPVNVVVLVVQVVLLVLLLVLDDPVCNVVLVPDSGSVVSVVVCCVVDVPHVSVVSSVVSSVVVVVVVVVPPPDDDDPDD

Radius of gyration: 17.98 Å; Cα contacts (8 Å, |Δi|>4): 31; chains: 1; bounding box: 49×44×44 Å

Sequence (87 aa):
MIKVLPPKTAEEVVAREMERKVRTTLLMALTEDHLAKFHKMADAKEMWETIKSRFGGNDEFKRMQKYLLKQQFEGFSVSASEGLHKG

Organism: Tanacetum cinerariifolium (NCBI:txid118510)

Solvent-accessible surface area (backbone atoms only — not comparable to full-atom values): 5445 Å² total; per-residue (Å²): 135,85,83,78,76,77,86,78,51,71,65,61,52,52,51,52,52,50,46,51,50,52,37,52,54,55,51,72,47,46,57,76,95,53,39,77,72,56,70,73,52,87,50,48,66,63,45,50,53,53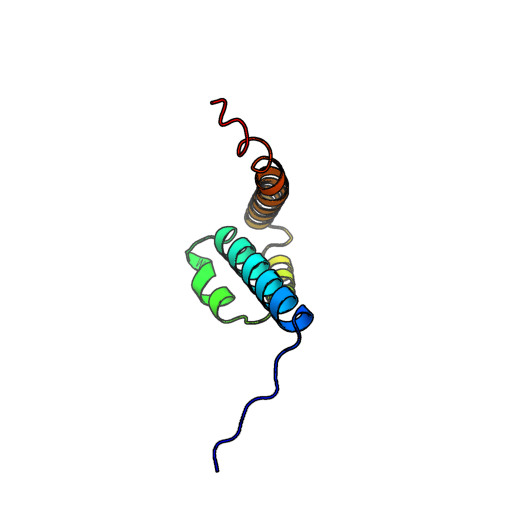,47,43,72,75,27,67,90,40,70,65,38,55,52,25,52,51,47,52,54,47,51,62,51,54,67,65,67,75,77,81,84,85,86,79,86,76,130